Protein AF-A0A9E2MNI4-F1 (afdb_monomer)

Solvent-accessible surface area (backbone atoms only — not comparable to full-atom values): 6239 Å² total; per-residue (Å²): 131,81,69,44,78,50,76,49,75,49,72,82,50,100,44,32,35,35,43,38,38,37,34,35,44,93,92,39,50,78,42,45,37,41,34,37,32,39,49,56,96,93,38,77,39,70,42,39,37,35,37,32,95,78,86,49,44,30,37,37,40,42,44,90,89,70,52,70,56,76,43,82,50,93,56,98,44,54,57,60,43,47,53,51,51,54,49,48,50,72,75,39,46,67,58,54,48,53,51,51,53,54,51,42,59,60,58,76,73,109

Foldseek 3Di:
DPKDKDWDKADPDPFKIKIKIFIDDPNFTPWIKIWIWGADPNDTDTAWIWICVPVFIWIWGAAPVGDTDIGTDDDPGVVVVVVVVVVCCVVCVVVSVVVRVVRVVVVVVD

Secondary structure (DSSP, 8-state):
--EEEEEEEEEEETTEEEEEEEEEETTEEEEEEEEEEEEETTEEEEEEEEE-TTSS-EEEEEPTTS-EEEEE---SSHHHHHHHHHHHHHHHHHHHHHHHHHHHHHHHT-

Nearest PDB structures (foldseek):
  3blz-assembly1_D  TM=6.397E-01  e=2.027E+00  Shewanella baltica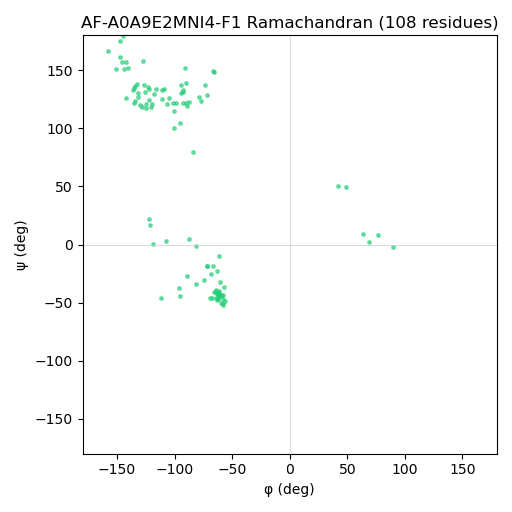 OS155
  8dte-assembly1_A  TM=5.500E-01  e=6.278E+00  Neisseria gonorrhoeae NCCP11945
  6obm-assembly1_B  TM=3.398E-01  e=1.183E+00  Vicugna pacos
  7tpr-assembly1_H  TM=2.341E-01  e=1.183E+00  Camelus dromedarius

Radius of gyration: 14.85 Å; Cα contacts (8 Å, |Δi|>4): 194; chains: 1; bounding box: 46×26×39 Å

Sequence (110 aa):
MDIKRKDFIRRYTDAARVRQSYLIYHRKVLEFVIQLEICINEKWFAVVRYDTAHGYAHRDYLHPDGRIDKTPIFYSNYNEALTFVEEDIKNNWQLYQEHFIKEVAQNDGR

pLDDT: mean 93.91, std 7.43, range [50.5, 98.69]

Mean predicted aligned error: 3.54 Å

Structure (mmCIF, N/CA/C/O backbone):
data_AF-A0A9E2MNI4-F1
#
_entry.id   AF-A0A9E2MNI4-F1
#
loop_
_atom_site.group_PDB
_atom_site.id
_atom_site.type_symbol
_atom_site.label_atom_id
_atom_site.label_alt_id
_atom_site.label_comp_id
_atom_site.label_asym_id
_atom_site.label_entity_id
_atom_site.label_seq_id
_atom_site.pdbx_PDB_ins_code
_atom_site.Cartn_x
_atom_site.Cartn_y
_atom_site.Cartn_z
_atom_site.occupancy
_atom_site.B_iso_or_equiv
_atom_site.auth_seq_id
_atom_site.auth_comp_id
_atom_site.auth_asym_id
_atom_site.auth_atom_id
_atom_site.pdbx_PDB_model_num
ATOM 1 N N . MET A 1 1 ? 22.071 -15.603 -11.420 1.00 65.31 1 MET A N 1
ATOM 2 C CA . MET A 1 1 ? 21.427 -14.291 -11.655 1.00 65.31 1 MET A CA 1
ATOM 3 C C . MET A 1 1 ? 21.461 -13.514 -10.345 1.00 65.31 1 MET A C 1
ATOM 5 O O . MET A 1 1 ? 21.089 -14.097 -9.337 1.00 65.31 1 MET A O 1
ATOM 9 N N . ASP A 1 2 ? 21.947 -12.268 -10.329 1.00 87.56 2 ASP A N 1
ATOM 10 C CA . ASP A 1 2 ? 22.019 -11.433 -9.110 1.00 87.56 2 ASP A CA 1
ATOM 11 C C . ASP A 1 2 ? 20.669 -10.734 -8.867 1.00 87.56 2 ASP A C 1
ATOM 13 O O . ASP A 1 2 ? 20.455 -9.588 -9.269 1.00 87.56 2 ASP A O 1
ATOM 17 N N . ILE A 1 3 ? 19.719 -11.479 -8.299 1.00 93.19 3 ILE A N 1
ATOM 18 C CA . ILE A 1 3 ? 18.410 -10.968 -7.880 1.00 93.19 3 ILE A CA 1
ATOM 19 C C . ILE A 1 3 ? 18.498 -10.598 -6.401 1.00 93.19 3 ILE A C 1
ATOM 21 O O . ILE A 1 3 ? 18.942 -11.400 -5.581 1.00 93.19 3 ILE A O 1
ATOM 25 N N . LYS A 1 4 ? 18.051 -9.390 -6.050 1.00 94.75 4 LYS A N 1
ATOM 26 C CA . LYS A 1 4 ? 18.102 -8.872 -4.678 1.00 94.75 4 LYS A CA 1
ATOM 27 C C . LYS A 1 4 ? 16.702 -8.609 -4.163 1.00 94.75 4 LYS A C 1
ATOM 29 O O . LYS A 1 4 ? 15.937 -7.896 -4.810 1.00 94.75 4 LYS A O 1
ATOM 34 N N . ARG A 1 5 ? 16.406 -9.131 -2.974 1.00 95.50 5 ARG A N 1
ATOM 35 C CA . ARG A 1 5 ? 15.250 -8.706 -2.185 1.00 95.50 5 ARG A CA 1
ATOM 36 C C . ARG A 1 5 ? 15.657 -7.552 -1.275 1.00 95.50 5 ARG A C 1
ATOM 38 O O . ARG A 1 5 ? 16.754 -7.567 -0.716 1.00 95.50 5 ARG A O 1
ATOM 45 N N . LYS A 1 6 ? 14.794 -6.548 -1.146 1.00 95.12 6 LYS A N 1
ATOM 46 C CA . LYS A 1 6 ? 14.954 -5.465 -0.175 1.00 95.12 6 LYS A CA 1
ATOM 47 C C . LYS A 1 6 ? 13.650 -5.248 0.572 1.00 95.12 6 LYS A C 1
ATOM 49 O O . LYS A 1 6 ? 12.623 -5.074 -0.073 1.00 95.12 6 LYS A O 1
ATOM 54 N N . ASP A 1 7 ? 13.729 -5.195 1.895 1.00 97.12 7 ASP A N 1
ATOM 55 C CA . ASP A 1 7 ? 12.583 -5.000 2.777 1.00 97.12 7 ASP A CA 1
ATOM 56 C C . ASP A 1 7 ? 12.798 -3.765 3.656 1.00 97.12 7 ASP A C 1
ATOM 58 O O . ASP A 1 7 ? 13.883 -3.560 4.204 1.00 97.12 7 ASP A O 1
ATOM 62 N N . PHE A 1 8 ? 11.765 -2.937 3.790 1.00 95.75 8 PHE A N 1
ATOM 63 C CA . PHE A 1 8 ? 11.811 -1.693 4.553 1.00 95.75 8 PHE A CA 1
ATOM 64 C C . PHE A 1 8 ? 10.517 -1.465 5.324 1.00 95.75 8 PHE A C 1
ATOM 66 O O . PHE A 1 8 ? 9.430 -1.871 4.908 1.00 95.75 8 PHE A O 1
ATOM 73 N N . ILE A 1 9 ? 10.635 -0.744 6.437 1.00 97.38 9 ILE A N 1
ATOM 74 C CA . ILE A 1 9 ? 9.495 -0.189 7.161 1.00 97.38 9 ILE A CA 1
ATOM 75 C C . ILE A 1 9 ? 9.725 1.309 7.302 1.00 97.38 9 ILE A C 1
ATOM 77 O O . ILE A 1 9 ? 10.675 1.738 7.956 1.00 97.38 9 ILE A O 1
ATOM 81 N N . ARG A 1 10 ? 8.837 2.105 6.709 1.00 96.88 10 ARG A N 1
ATOM 82 C CA . ARG A 1 10 ? 8.779 3.553 6.906 1.00 96.88 10 ARG A CA 1
ATOM 83 C C . ARG A 1 10 ? 7.688 3.856 7.923 1.00 96.88 10 ARG A C 1
ATOM 85 O O . ARG A 1 10 ? 6.537 3.497 7.707 1.00 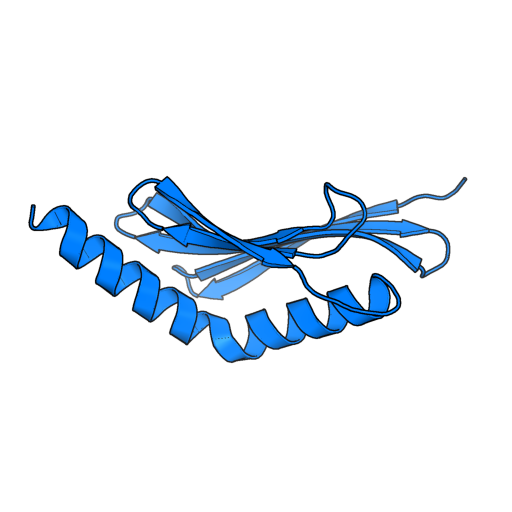96.88 10 ARG A O 1
ATOM 92 N N . ARG A 1 11 ? 8.028 4.513 9.028 1.00 96.81 11 ARG A N 1
ATOM 93 C CA . ARG A 1 11 ? 7.038 5.014 9.992 1.00 96.81 11 ARG A CA 1
ATOM 94 C C . ARG A 1 11 ? 6.693 6.459 9.641 1.00 96.81 11 ARG A C 1
ATOM 96 O O . ARG A 1 11 ? 7.606 7.245 9.411 1.00 96.81 11 ARG A O 1
ATOM 103 N N . TYR A 1 12 ? 5.402 6.771 9.570 1.00 95.38 12 TYR A N 1
ATOM 104 C CA . TYR A 1 12 ? 4.900 8.140 9.407 1.00 95.38 12 TYR A CA 1
ATOM 105 C C . TYR A 1 12 ? 4.558 8.743 10.768 1.00 95.38 12 TYR A C 1
ATOM 107 O O . TYR A 1 12 ? 4.945 9.869 11.060 1.00 95.38 12 TYR A O 1
ATOM 115 N N . THR A 1 13 ? 3.889 7.961 11.615 1.00 96.69 13 THR A N 1
ATOM 116 C CA . THR A 1 13 ? 3.571 8.285 13.011 1.00 96.69 13 THR A CA 1
ATOM 117 C C . THR A 1 13 ? 3.642 7.006 13.850 1.00 96.69 13 THR A C 1
ATOM 119 O O . THR A 1 13 ? 3.872 5.917 13.313 1.00 96.69 13 THR A O 1
ATOM 122 N N . ASP A 1 14 ? 3.389 7.100 15.155 1.00 96.06 14 ASP A N 1
ATOM 123 C CA . ASP A 1 14 ? 3.260 5.914 16.015 1.00 96.06 14 ASP A CA 1
ATOM 124 C C . ASP A 1 14 ? 2.071 5.021 15.620 1.00 96.06 14 ASP A C 1
ATOM 126 O O . ASP A 1 14 ? 2.086 3.817 15.873 1.00 96.06 14 ASP A O 1
ATOM 130 N N . ALA A 1 15 ? 1.074 5.595 14.939 1.00 96.88 15 ALA A N 1
ATOM 131 C CA . ALA A 1 15 ? -0.133 4.907 14.495 1.00 96.88 15 ALA A CA 1
ATOM 132 C C . ALA A 1 15 ? -0.192 4.654 12.978 1.00 96.88 15 ALA A C 1
ATOM 134 O O . ALA A 1 15 ? -1.189 4.126 12.497 1.00 96.88 15 ALA A O 1
ATOM 135 N N . ALA A 1 16 ? 0.842 5.009 12.210 1.00 98.19 16 ALA A N 1
ATOM 136 C CA . ALA A 1 16 ? 0.857 4.826 10.760 1.00 98.19 16 ALA A CA 1
ATOM 137 C C . ALA A 1 16 ? 2.241 4.409 10.259 1.00 98.19 16 ALA A C 1
ATOM 139 O O . ALA A 1 16 ? 3.249 5.090 10.483 1.00 98.19 16 ALA A O 1
ATOM 140 N N . ARG A 1 17 ? 2.297 3.295 9.527 1.00 98.19 17 ARG A N 1
ATOM 141 C CA . ARG A 1 17 ? 3.535 2.788 8.926 1.00 98.19 17 ARG A CA 1
ATOM 142 C C . ARG A 1 17 ? 3.286 2.191 7.554 1.00 98.19 17 ARG A C 1
ATOM 144 O O . ARG A 1 17 ? 2.196 1.731 7.251 1.00 98.19 17 ARG A O 1
ATOM 151 N N . VAL A 1 18 ? 4.332 2.146 6.747 1.00 98.44 18 VAL A N 1
ATOM 152 C CA . VAL A 1 18 ? 4.327 1.506 5.439 1.00 98.44 18 VAL A CA 1
ATOM 153 C C . VAL A 1 18 ? 5.404 0.441 5.407 1.00 98.44 18 VAL A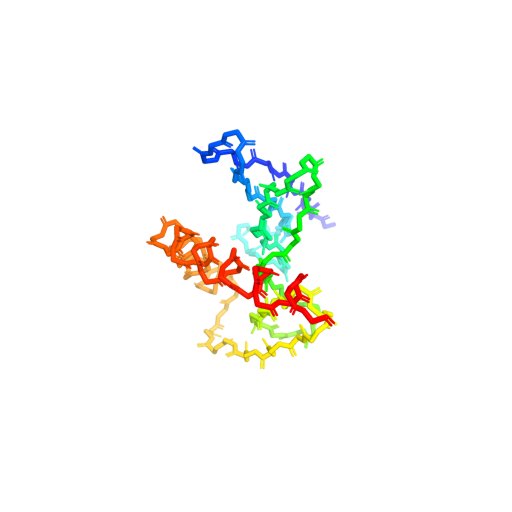 C 1
ATOM 155 O O . VAL A 1 18 ? 6.578 0.717 5.663 1.00 98.44 18 VAL A O 1
ATOM 158 N N . ARG A 1 19 ? 4.998 -0.784 5.090 1.00 98.12 19 ARG A N 1
ATOM 159 C CA . ARG A 1 19 ? 5.897 -1.904 4.822 1.00 98.12 19 ARG A CA 1
ATOM 160 C C . ARG A 1 19 ? 6.132 -2.009 3.330 1.00 98.12 19 ARG A C 1
ATOM 162 O O . ARG A 1 19 ? 5.194 -1.891 2.549 1.00 98.12 19 ARG A O 1
ATOM 169 N N . GLN A 1 20 ? 7.376 -2.240 2.947 1.00 97.38 20 GLN A N 1
ATOM 170 C CA . GLN A 1 20 ? 7.785 -2.273 1.553 1.00 97.38 20 GLN A CA 1
ATOM 171 C C . GLN A 1 20 ? 8.690 -3.476 1.320 1.00 97.38 20 GLN A C 1
ATOM 173 O O . GLN A 1 20 ? 9.602 -3.712 2.110 1.00 97.38 20 GLN A O 1
ATOM 178 N N . SER A 1 21 ? 8.447 -4.217 0.246 1.00 96.81 21 SER A N 1
ATOM 179 C CA . SER A 1 21 ? 9.305 -5.301 -0.228 1.00 96.81 21 SER A CA 1
ATOM 180 C C . SER A 1 21 ? 9.492 -5.167 -1.730 1.00 96.81 21 SER A C 1
ATOM 182 O O . SER A 1 21 ? 8.525 -4.924 -2.450 1.00 96.81 21 SER A O 1
ATOM 184 N N . TYR A 1 22 ? 10.722 -5.341 -2.200 1.00 94.81 22 TYR A N 1
ATOM 185 C CA . TYR A 1 22 ? 11.090 -5.221 -3.608 1.00 94.81 22 TYR A CA 1
ATOM 186 C C . TYR A 1 22 ? 11.948 -6.399 -4.037 1.00 94.81 22 TYR A C 1
ATOM 188 O O . TYR A 1 22 ? 12.892 -6.762 -3.331 1.00 94.81 22 TYR A O 1
ATOM 196 N N . LEU A 1 23 ? 11.687 -6.929 -5.228 1.00 95.38 23 LEU A N 1
ATOM 197 C CA . LEU A 1 23 ? 12.577 -7.842 -5.934 1.00 95.38 23 LEU A CA 1
ATOM 198 C C . LEU A 1 23 ? 13.219 -7.093 -7.104 1.00 95.38 23 LEU A C 1
ATOM 200 O O . LEU A 1 23 ? 12.519 -6.564 -7.964 1.00 95.38 23 LEU A O 1
ATOM 204 N N . ILE A 1 24 ? 14.550 -7.011 -7.130 1.00 94.38 24 ILE A N 1
ATOM 205 C CA . ILE A 1 24 ? 15.291 -6.162 -8.072 1.00 94.38 24 ILE A CA 1
ATOM 206 C C . ILE A 1 24 ? 16.345 -6.977 -8.822 1.00 94.38 24 ILE A C 1
ATOM 208 O O . ILE A 1 24 ? 17.105 -7.732 -8.215 1.00 94.38 24 ILE A O 1
ATOM 212 N N . TYR A 1 25 ? 16.452 -6.745 -10.131 1.00 94.50 25 TYR A N 1
ATOM 213 C CA . TYR A 1 25 ? 17.493 -7.294 -11.003 1.00 94.50 25 TYR A CA 1
ATOM 214 C C . TYR A 1 25 ? 18.047 -6.207 -11.933 1.00 94.50 25 TYR A C 1
ATOM 216 O O . TYR A 1 25 ? 17.291 -5.582 -12.668 1.00 94.50 25 TYR A O 1
ATOM 224 N N . HIS A 1 26 ? 19.361 -5.940 -11.897 1.00 91.75 26 HIS A N 1
ATOM 225 C CA . HIS A 1 26 ? 20.026 -4.894 -12.708 1.00 91.75 26 HIS A CA 1
ATOM 226 C C . HIS A 1 26 ? 19.242 -3.565 -12.793 1.00 91.75 26 HIS A C 1
ATOM 228 O O . HIS A 1 26 ? 19.026 -3.024 -13.874 1.00 91.75 26 HIS A O 1
ATOM 234 N N . ARG A 1 27 ? 18.818 -3.028 -11.636 1.00 89.06 27 ARG A N 1
ATOM 235 C CA . ARG A 1 27 ? 18.024 -1.781 -11.498 1.00 89.06 27 ARG A CA 1
ATOM 236 C C . ARG A 1 27 ? 16.576 -1.850 -12.013 1.00 89.06 27 ARG A C 1
ATOM 238 O O . ARG A 1 27 ? 15.865 -0.852 -11.931 1.00 89.06 27 ARG A O 1
ATOM 245 N N . LYS A 1 28 ? 16.118 -3.006 -12.489 1.00 93.56 28 LYS A N 1
ATOM 246 C CA . LYS A 1 28 ? 14.715 -3.256 -12.830 1.00 93.56 28 LYS A CA 1
ATOM 247 C C . LYS A 1 28 ? 13.986 -3.851 -11.636 1.00 93.56 28 LYS A C 1
ATOM 249 O O . LYS A 1 28 ? 14.492 -4.784 -11.009 1.00 93.56 28 LYS A O 1
ATOM 254 N N . VAL A 1 29 ? 12.813 -3.309 -11.337 1.00 94.81 29 VAL A N 1
ATOM 255 C CA . VAL A 1 29 ? 11.882 -3.892 -10.374 1.00 94.81 29 VAL A CA 1
ATOM 256 C C . VAL A 1 29 ? 11.196 -5.067 -11.061 1.00 94.81 29 VAL A C 1
ATOM 258 O O . VAL A 1 29 ? 10.632 -4.914 -12.141 1.00 94.81 29 VAL A O 1
ATOM 261 N N . LEU A 1 30 ? 11.304 -6.248 -10.462 1.00 94.25 30 LEU A N 1
ATOM 262 C CA . LEU A 1 30 ? 10.645 -7.468 -10.924 1.00 94.25 30 LEU A CA 1
ATOM 263 C C . LEU A 1 30 ? 9.330 -7.697 -10.187 1.00 94.25 30 LEU A C 1
ATOM 265 O O . LEU A 1 30 ? 8.374 -8.149 -10.795 1.00 94.25 30 LEU A O 1
ATOM 269 N N . GLU A 1 31 ? 9.292 -7.373 -8.897 1.00 95.31 31 GLU A N 1
ATOM 270 C CA . GLU A 1 31 ? 8.107 -7.474 -8.049 1.00 95.31 31 GLU A CA 1
ATOM 271 C C . GLU A 1 31 ? 8.201 -6.419 -6.949 1.00 95.31 31 GLU A C 1
ATOM 273 O O . GLU A 1 31 ? 9.299 -6.056 -6.506 1.00 95.31 31 GLU A O 1
ATOM 278 N N . PHE A 1 32 ? 7.053 -5.959 -6.471 1.00 96.56 32 PHE A N 1
ATOM 279 C CA . PHE A 1 32 ? 6.967 -5.171 -5.252 1.00 96.56 32 PHE A CA 1
ATOM 280 C C . PHE A 1 32 ? 5.688 -5.460 -4.470 1.00 96.56 32 PHE A C 1
ATOM 282 O O . PHE A 1 32 ? 4.683 -5.899 -5.034 1.00 96.56 32 PHE A O 1
ATOM 289 N N . VAL A 1 33 ? 5.756 -5.175 -3.170 1.00 97.25 33 VAL A N 1
ATOM 290 C CA . VAL A 1 33 ? 4.620 -5.075 -2.252 1.00 97.25 33 VAL A CA 1
ATOM 291 C C . VAL A 1 33 ? 4.814 -3.818 -1.409 1.00 97.25 33 VAL A C 1
ATOM 293 O O . VAL A 1 33 ? 5.839 -3.685 -0.741 1.00 97.25 33 VAL A O 1
ATOM 296 N N . ILE A 1 34 ? 3.842 -2.910 -1.414 1.00 97.88 34 ILE A N 1
ATOM 297 C CA . ILE A 1 34 ? 3.801 -1.722 -0.555 1.00 97.88 34 ILE A CA 1
ATOM 298 C C . ILE A 1 34 ? 2.482 -1.739 0.208 1.00 97.88 34 ILE A C 1
ATOM 300 O O . ILE A 1 34 ? 1.419 -1.739 -0.400 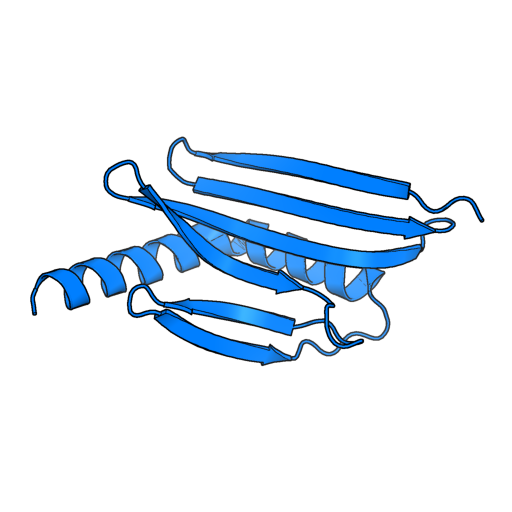1.00 97.88 34 ILE A O 1
ATOM 304 N N . GLN A 1 35 ? 2.541 -1.754 1.536 1.00 98.56 35 GLN A N 1
ATOM 305 C CA . GLN A 1 35 ? 1.365 -1.870 2.396 1.00 98.56 35 GLN A CA 1
ATOM 306 C C . GLN A 1 35 ? 1.349 -0.763 3.443 1.00 98.56 35 GLN A C 1
ATOM 308 O O . GLN A 1 35 ? 2.247 -0.707 4.285 1.00 98.56 35 GLN A O 1
ATOM 313 N N . LEU A 1 36 ? 0.321 0.085 3.406 1.00 98.69 36 LEU A N 1
ATOM 314 C CA . LEU A 1 36 ? -0.007 1.016 4.481 1.00 98.69 36 LEU A CA 1
ATOM 315 C C . LEU A 1 36 ? -0.740 0.265 5.589 1.00 98.69 36 LEU A C 1
ATOM 317 O O . LEU A 1 36 ? -1.747 -0.400 5.344 1.00 98.69 36 LEU A O 1
ATOM 321 N N . GLU A 1 37 ? -0.233 0.403 6.807 1.00 98.50 37 GLU A N 1
ATOM 322 C CA . GLU A 1 37 ? -0.824 -0.153 8.012 1.00 98.50 37 GLU A CA 1
ATOM 323 C C . GLU A 1 37 ? -1.114 0.962 9.017 1.00 98.50 37 GLU A C 1
ATOM 325 O O . GLU A 1 37 ? -0.251 1.806 9.287 1.00 98.50 37 GLU A O 1
ATOM 330 N N . ILE A 1 38 ? -2.315 0.934 9.589 1.00 98.25 38 ILE A N 1
ATOM 331 C CA . ILE A 1 38 ? -2.786 1.891 10.590 1.00 98.25 38 ILE A CA 1
ATOM 332 C C . ILE A 1 38 ? -3.040 1.156 11.903 1.00 98.25 38 ILE A C 1
ATOM 334 O O . ILE A 1 38 ? -3.638 0.081 11.917 1.00 98.25 38 ILE A O 1
ATOM 338 N N . CYS A 1 39 ? -2.562 1.724 13.007 1.00 97.50 39 CYS A N 1
ATOM 339 C CA . CYS A 1 39 ? -2.791 1.207 14.347 1.00 97.50 39 CYS A CA 1
ATOM 340 C C . CYS A 1 39 ? -4.068 1.817 14.931 1.00 97.50 39 CYS A C 1
ATOM 342 O O . CYS A 1 39 ? -4.166 3.038 15.058 1.00 97.50 39 CYS A O 1
ATOM 344 N N . ILE A 1 40 ? -5.028 0.974 15.306 1.00 94.88 40 ILE A N 1
ATOM 345 C CA . ILE A 1 40 ? -6.266 1.362 15.989 1.00 94.88 40 ILE A CA 1
ATOM 346 C C . ILE A 1 40 ? -6.433 0.415 17.174 1.00 94.88 40 ILE A C 1
ATOM 348 O O . ILE A 1 40 ? -6.376 -0.801 16.996 1.00 94.88 40 ILE A O 1
ATOM 352 N N . ASN A 1 41 ? -6.611 0.954 18.384 1.00 93.12 41 ASN A N 1
ATOM 353 C CA . ASN A 1 41 ? -6.751 0.164 19.617 1.00 93.12 41 ASN A CA 1
ATOM 354 C C . ASN A 1 41 ? -5.653 -0.914 19.756 1.00 93.12 41 ASN A C 1
ATOM 356 O O . ASN A 1 41 ? -5.944 -2.093 19.953 1.00 93.12 41 ASN A O 1
ATOM 360 N N . GLU A 1 42 ? -4.392 -0.502 19.571 1.00 94.25 42 GLU A N 1
ATOM 361 C CA . GLU A 1 42 ? -3.183 -1.346 19.657 1.00 94.25 42 GLU A CA 1
ATOM 362 C C . GLU A 1 42 ? -3.082 -2.478 18.614 1.00 94.25 42 GLU A C 1
ATOM 364 O O . GLU A 1 42 ? -2.173 -3.310 18.669 1.00 94.25 42 GLU A O 1
ATOM 369 N N . LYS A 1 43 ? -3.971 -2.497 17.615 1.00 95.00 43 LYS A N 1
ATOM 370 C CA . LYS A 1 43 ? -3.963 -3.467 16.516 1.00 95.00 43 LYS A CA 1
ATOM 371 C C . LYS A 1 43 ? -3.598 -2.785 15.204 1.00 95.00 43 LYS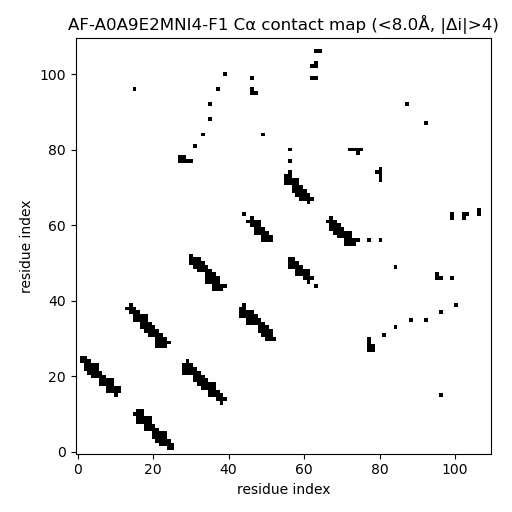 A C 1
ATOM 373 O O . LYS A 1 43 ? -4.149 -1.746 14.860 1.00 95.00 43 LYS A O 1
ATOM 378 N N . TRP A 1 44 ? -2.677 -3.393 14.458 1.00 97.06 44 TRP A N 1
ATOM 379 C CA . TRP A 1 44 ? -2.289 -2.931 13.125 1.00 97.06 44 TRP A CA 1
ATOM 380 C C . TRP A 1 44 ? -3.202 -3.540 12.065 1.00 97.06 44 TRP A C 1
ATOM 382 O O . TRP A 1 44 ? -3.257 -4.761 11.921 1.00 97.06 44 TRP A O 1
ATOM 392 N N . PHE A 1 45 ? -3.857 -2.683 11.294 1.00 97.50 45 PHE A N 1
ATOM 393 C CA . PHE A 1 45 ? -4.708 -3.055 10.172 1.00 97.50 45 PHE A CA 1
ATOM 394 C C . PHE A 1 45 ? -4.030 -2.664 8.868 1.00 97.50 45 PHE A C 1
ATOM 396 O O . PHE A 1 45 ? -3.536 -1.544 8.749 1.00 97.50 45 PHE A O 1
ATOM 403 N N . ALA A 1 46 ? -4.009 -3.565 7.889 1.00 97.81 46 ALA A N 1
ATOM 404 C CA . ALA A 1 46 ? -3.669 -3.195 6.521 1.00 97.81 46 ALA A CA 1
ATOM 405 C C . ALA A 1 46 ? -4.836 -2.396 5.929 1.00 97.81 46 ALA A C 1
ATOM 407 O O . ALA A 1 46 ? -5.973 -2.845 6.014 1.00 97.81 46 ALA A O 1
ATOM 408 N N . VAL A 1 47 ? -4.544 -1.228 5.357 1.00 98.00 47 VAL A N 1
ATOM 409 C CA . VAL A 1 47 ? -5.565 -0.298 4.839 1.00 98.00 47 VAL A CA 1
ATOM 410 C C . VAL A 1 47 ? -5.512 -0.216 3.320 1.00 98.00 47 VAL A C 1
ATOM 412 O O . VAL A 1 47 ? -6.525 -0.329 2.641 1.00 98.00 47 VAL A O 1
ATOM 415 N N . VAL A 1 48 ? -4.308 -0.076 2.768 1.00 98.12 48 VAL A N 1
ATOM 416 C CA . VAL A 1 48 ? -4.071 -0.115 1.324 1.00 98.12 48 VAL A CA 1
ATOM 417 C C . VAL A 1 48 ? -2.840 -0.962 1.060 1.00 98.12 48 VAL A C 1
ATOM 419 O O . VAL A 1 48 ? -1.804 -0.782 1.707 1.00 98.12 48 VAL A O 1
ATOM 422 N N . ARG A 1 49 ? -2.943 -1.869 0.091 1.00 98.19 49 ARG A N 1
ATOM 423 C CA . ARG A 1 49 ? -1.830 -2.677 -0.395 1.00 98.19 49 ARG A CA 1
ATOM 424 C C . ARG A 1 49 ? -1.697 -2.526 -1.899 1.00 98.19 49 ARG A C 1
ATOM 426 O O . ARG A 1 49 ? -2.656 -2.682 -2.638 1.00 98.19 49 ARG A O 1
ATOM 433 N N . TYR A 1 50 ? -0.484 -2.271 -2.346 1.00 97.62 50 TYR A N 1
ATOM 434 C CA . TYR A 1 50 ? -0.101 -2.308 -3.741 1.00 97.62 50 TYR A CA 1
ATOM 435 C C . TYR A 1 50 ? 0.822 -3.492 -3.963 1.00 97.62 50 TYR A C 1
ATOM 437 O O . TYR A 1 50 ? 1.833 -3.605 -3.267 1.00 97.62 50 TYR A O 1
ATOM 445 N N . ASP A 1 51 ? 0.502 -4.371 -4.906 1.00 95.38 51 ASP A N 1
ATOM 446 C CA . ASP A 1 51 ? 1.373 -5.494 -5.238 1.00 95.38 51 ASP A CA 1
ATOM 447 C C . ASP A 1 51 ? 1.315 -5.893 -6.720 1.00 95.38 51 ASP A C 1
ATOM 449 O O . ASP A 1 51 ? 0.580 -5.316 -7.524 1.00 95.38 51 ASP A O 1
ATOM 453 N N . THR A 1 52 ? 2.175 -6.845 -7.079 1.00 93.00 52 THR A N 1
ATOM 454 C CA . THR A 1 52 ? 2.413 -7.319 -8.454 1.00 93.00 52 THR A CA 1
AT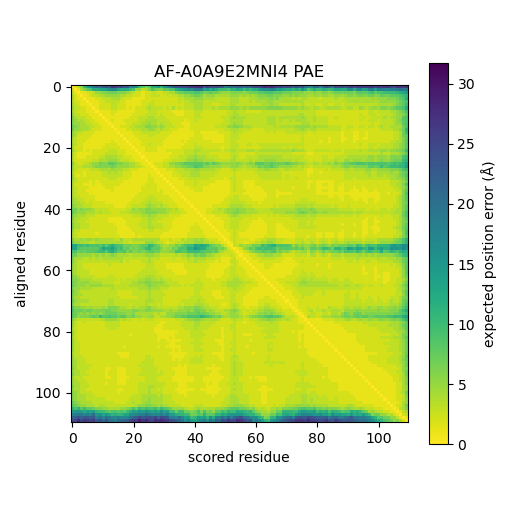OM 455 C C . THR A 1 52 ? 2.144 -8.820 -8.617 1.00 93.00 52 THR A C 1
ATOM 457 O O . THR A 1 52 ? 2.565 -9.416 -9.609 1.00 93.00 52 THR A O 1
ATOM 460 N N . ALA A 1 53 ? 1.421 -9.448 -7.676 1.00 77.69 53 ALA A N 1
ATOM 461 C CA . ALA A 1 53 ? 1.300 -10.908 -7.549 1.00 77.69 53 ALA A CA 1
ATOM 462 C C . ALA A 1 53 ? 0.669 -11.632 -8.762 1.00 77.69 53 ALA A C 1
ATOM 464 O O . ALA A 1 53 ? 0.711 -12.860 -8.840 1.00 77.69 53 ALA A O 1
ATOM 465 N N . HIS A 1 54 ? 0.105 -10.896 -9.726 1.00 74.19 54 HIS A N 1
ATOM 466 C CA . HIS A 1 54 ? -0.577 -11.443 -10.905 1.00 74.19 54 HIS A CA 1
ATOM 467 C C . HIS A 1 54 ? 0.007 -10.977 -12.246 1.00 74.19 54 HIS A C 1
ATOM 469 O O . HIS A 1 54 ? -0.680 -11.010 -13.264 1.00 74.19 54 HIS A O 1
ATOM 475 N N . GLY A 1 55 ? 1.266 -10.529 -12.270 1.00 83.44 55 GLY A N 1
ATOM 476 C CA . GLY A 1 55 ? 1.901 -10.064 -13.511 1.00 83.44 55 GLY A CA 1
ATOM 477 C C . GLY A 1 55 ? 1.448 -8.668 -13.959 1.00 83.44 55 GLY A C 1
ATOM 478 O O . GLY A 1 55 ? 1.814 -8.222 -15.043 1.00 83.44 55 GLY A O 1
ATOM 479 N N . TYR A 1 56 ? 0.676 -7.974 -13.120 1.00 87.69 56 TYR A N 1
ATOM 480 C CA . TYR A 1 56 ? 0.361 -6.556 -13.244 1.00 87.69 56 TYR A CA 1
ATOM 481 C C . TYR A 1 56 ? 0.278 -5.916 -11.855 1.00 87.69 56 TYR A C 1
ATOM 483 O O . TYR A 1 56 ? -0.058 -6.576 -10.866 1.00 87.69 56 TYR A O 1
ATOM 491 N N . ALA A 1 57 ? 0.588 -4.622 -11.789 1.00 93.81 57 ALA A N 1
ATOM 492 C CA . ALA A 1 57 ? 0.454 -3.843 -10.568 1.00 93.81 57 ALA A CA 1
ATOM 493 C C . ALA A 1 57 ? -1.025 -3.560 -10.283 1.00 93.81 57 ALA A C 1
ATOM 495 O O . ALA A 1 57 ? -1.788 -3.216 -11.186 1.00 93.81 57 ALA A O 1
ATOM 496 N N . HIS A 1 58 ? -1.441 -3.679 -9.029 1.00 96.00 58 HIS A N 1
ATOM 497 C CA . HIS A 1 58 ? -2.795 -3.332 -8.611 1.00 96.00 58 HIS A CA 1
ATOM 498 C C . HIS A 1 58 ? -2.815 -2.787 -7.189 1.00 96.00 58 HIS A C 1
ATOM 500 O O . HIS A 1 58 ? -1.877 -2.986 -6.419 1.00 96.00 58 HIS A O 1
ATOM 506 N N . ARG A 1 59 ? -3.902 -2.091 -6.863 1.00 97.12 59 ARG A N 1
ATOM 507 C CA . ARG A 1 59 ? -4.240 -1.602 -5.533 1.00 97.12 59 ARG A CA 1
ATOM 508 C C . ARG A 1 59 ? -5.350 -2.457 -4.949 1.00 97.12 59 ARG A C 1
ATOM 510 O O . ARG A 1 59 ? -6.415 -2.546 -5.547 1.00 97.12 59 ARG A O 1
ATOM 517 N N . ASP A 1 60 ? -5.126 -2.991 -3.768 1.00 97.50 60 ASP A N 1
ATOM 518 C CA . ASP A 1 60 ? -6.144 -3.532 -2.883 1.00 97.50 60 ASP A CA 1
ATOM 519 C C . ASP A 1 60 ? -6.433 -2.488 -1.802 1.00 97.50 60 ASP A C 1
ATOM 521 O O . ASP A 1 60 ? -5.559 -2.161 -0.996 1.00 97.50 60 ASP A O 1
ATOM 525 N N . TYR A 1 61 ? -7.648 -1.949 -1.789 1.00 97.81 61 TYR A N 1
ATOM 526 C CA . TYR A 1 61 ? -8.157 -1.190 -0.651 1.00 97.81 61 TYR A CA 1
ATOM 527 C C . TYR A 1 61 ? -8.846 -2.175 0.295 1.00 97.81 61 TYR A C 1
ATOM 529 O O . TYR A 1 61 ? -9.764 -2.884 -0.117 1.00 97.81 61 TYR A O 1
ATOM 537 N N . LEU A 1 62 ? -8.356 -2.280 1.530 1.00 97.88 62 LEU A N 1
ATOM 538 C CA . LEU A 1 62 ? -8.819 -3.258 2.509 1.00 97.88 62 LEU A CA 1
ATOM 539 C C . LEU A 1 62 ? -9.760 -2.573 3.493 1.00 97.88 62 LEU A C 1
ATOM 541 O O . LEU A 1 62 ? -9.375 -1.618 4.164 1.00 97.88 62 LEU A O 1
ATOM 545 N N . HIS A 1 63 ? -10.982 -3.080 3.583 1.00 96.62 63 HIS A N 1
ATOM 546 C CA . HIS A 1 63 ? -11.999 -2.577 4.493 1.00 96.62 63 HIS A CA 1
ATOM 547 C C . HIS A 1 63 ? -11.948 -3.327 5.834 1.00 96.62 63 HIS A C 1
ATOM 549 O O . HIS A 1 63 ? -11.564 -4.502 5.877 1.00 96.62 63 HIS A O 1
ATOM 555 N N . PRO A 1 64 ? -12.356 -2.693 6.948 1.00 94.38 64 PRO A N 1
AT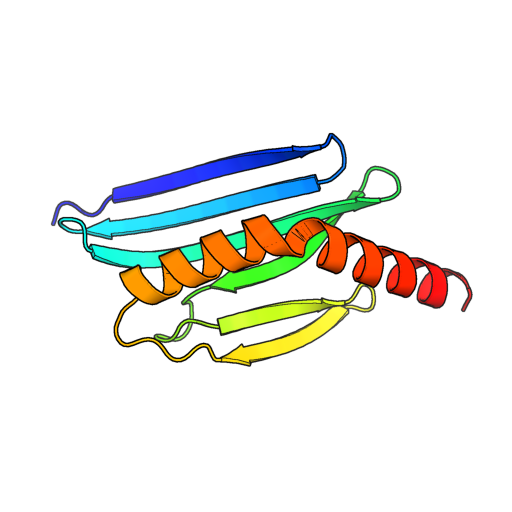OM 556 C CA . PRO A 1 64 ? -12.333 -3.324 8.267 1.00 94.38 64 PRO A CA 1
ATOM 557 C C . PRO A 1 64 ? -13.315 -4.500 8.409 1.00 94.38 64 PRO A C 1
ATOM 559 O O . PRO A 1 64 ? -13.129 -5.337 9.286 1.00 94.38 64 PRO A O 1
ATOM 562 N N . ASP A 1 65 ? -14.321 -4.599 7.535 1.00 93.75 65 ASP A N 1
ATOM 563 C CA . ASP A 1 65 ? -15.251 -5.737 7.443 1.00 93.75 65 ASP A CA 1
ATOM 564 C C . ASP A 1 65 ? -14.682 -6.939 6.654 1.00 93.75 65 ASP A C 1
ATOM 566 O O . ASP A 1 65 ? -15.342 -7.969 6.522 1.00 93.75 65 ASP A O 1
ATOM 570 N N . GLY A 1 66 ? -13.457 -6.822 6.128 1.00 93.88 66 GLY A N 1
ATOM 571 C CA . GLY A 1 66 ? -12.789 -7.849 5.330 1.00 93.88 66 GLY A CA 1
ATOM 572 C C . GLY A 1 66 ? -13.053 -7.766 3.825 1.00 93.88 66 GLY A C 1
ATOM 573 O O . GLY A 1 66 ? -12.470 -8.552 3.073 1.00 93.88 66 GLY A O 1
ATOM 574 N N . ARG A 1 67 ? -13.881 -6.826 3.350 1.00 96.56 67 ARG A N 1
ATOM 575 C CA . ARG A 1 67 ? -14.036 -6.562 1.914 1.00 96.56 67 ARG A CA 1
ATOM 576 C C . ARG A 1 67 ? -12.738 -5.999 1.330 1.00 96.56 67 ARG A C 1
ATOM 578 O O . ARG A 1 67 ? -11.988 -5.290 1.999 1.00 96.56 67 ARG A O 1
ATOM 585 N N . ILE A 1 68 ? -12.483 -6.306 0.059 1.00 97.25 68 ILE A N 1
ATOM 586 C CA . ILE A 1 68 ? -11.315 -5.815 -0.677 1.00 97.25 68 ILE A CA 1
ATOM 587 C C . ILE A 1 68 ? -11.771 -5.226 -2.009 1.00 97.25 68 ILE A C 1
ATOM 589 O O . ILE A 1 68 ? -12.305 -5.950 -2.852 1.00 97.25 68 ILE A O 1
ATOM 593 N N . ASP A 1 69 ? -11.492 -3.942 -2.220 1.00 96.94 69 ASP A N 1
ATOM 594 C CA . ASP A 1 69 ? -11.715 -3.275 -3.501 1.00 96.94 69 ASP A CA 1
ATOM 595 C C . ASP A 1 69 ? -10.407 -3.280 -4.308 1.00 96.94 69 ASP A C 1
ATOM 597 O O . ASP A 1 69 ? -9.461 -2.540 -4.018 1.00 96.94 69 ASP A O 1
ATOM 601 N N . LYS A 1 70 ? -10.342 -4.147 -5.327 1.00 96.25 70 LYS A N 1
ATOM 602 C CA . LYS A 1 70 ? -9.161 -4.339 -6.183 1.00 96.25 70 LYS A CA 1
ATOM 603 C C . LYS A 1 70 ? -9.237 -3.456 -7.430 1.00 96.25 70 LYS A C 1
ATOM 605 O O . LYS A 1 70 ? -10.158 -3.579 -8.232 1.00 96.25 70 LYS A O 1
ATOM 610 N N . THR A 1 71 ? -8.246 -2.588 -7.622 1.00 95.62 71 THR A N 1
ATOM 611 C CA . THR A 1 71 ? -8.121 -1.683 -8.775 1.00 95.62 71 THR A CA 1
ATOM 612 C C . THR A 1 71 ? -6.815 -1.964 -9.529 1.00 95.62 71 THR A C 1
ATOM 614 O O . THR A 1 71 ? -5.745 -1.795 -8.941 1.00 95.62 71 THR A O 1
ATOM 617 N N . PRO A 1 72 ? -6.839 -2.378 -10.809 1.00 94.50 72 PRO A N 1
ATOM 618 C CA . PRO A 1 72 ? -5.618 -2.532 -11.597 1.00 94.50 72 PRO A CA 1
ATOM 619 C C . PRO A 1 72 ? -4.944 -1.178 -11.849 1.00 94.50 72 PRO A C 1
ATOM 621 O O . PRO A 1 72 ? -5.612 -0.151 -11.966 1.00 94.50 72 PRO A O 1
ATOM 624 N N . ILE A 1 73 ? -3.617 -1.184 -11.959 1.00 93.50 73 ILE A N 1
ATOM 625 C CA . ILE A 1 73 ? -2.810 0.001 -12.245 1.00 93.50 73 ILE A CA 1
ATOM 626 C C . ILE A 1 73 ? -2.048 -0.245 -13.543 1.00 93.50 73 ILE A C 1
ATOM 628 O O . ILE A 1 73 ? -1.255 -1.182 -13.656 1.00 93.50 73 ILE A O 1
ATOM 632 N N . PHE A 1 74 ? -2.286 0.617 -14.526 1.00 89.31 74 PHE A N 1
ATOM 633 C CA . PHE A 1 74 ? -1.739 0.467 -15.868 1.00 89.31 74 PHE A CA 1
ATOM 634 C C . PHE A 1 74 ? -0.519 1.370 -16.054 1.00 89.31 74 PHE A C 1
ATOM 636 O O . PHE A 1 74 ? -0.653 2.563 -16.311 1.00 89.31 74 PHE A O 1
ATOM 643 N N . TYR A 1 75 ? 0.668 0.776 -15.944 1.00 91.12 75 TYR A N 1
ATOM 644 C CA . TYR A 1 75 ? 1.946 1.403 -16.284 1.00 91.12 75 TYR A CA 1
ATOM 645 C C . TYR A 1 75 ? 2.734 0.529 -17.250 1.00 91.12 75 TYR A C 1
ATOM 647 O O . TYR A 1 75 ? 2.545 -0.687 -17.304 1.00 91.12 75 TYR A O 1
ATOM 655 N N . SER A 1 76 ? 3.657 1.150 -17.983 1.00 85.75 76 SER A N 1
ATOM 656 C CA . SER A 1 76 ? 4.465 0.470 -19.001 1.00 85.75 76 SER A CA 1
ATOM 657 C C . SER A 1 76 ? 5.459 -0.525 -18.394 1.00 85.75 76 SER A C 1
ATOM 659 O O . SER A 1 76 ? 5.894 -1.460 -19.063 1.00 85.75 76 SER A O 1
ATOM 661 N N . ASN A 1 77 ? 5.864 -0.315 -17.137 1.00 92.38 77 ASN A N 1
ATOM 662 C CA . ASN A 1 77 ? 6.770 -1.190 -16.395 1.00 92.38 77 ASN A CA 1
ATOM 663 C C . ASN A 1 77 ? 6.621 -1.004 -14.872 1.00 92.38 77 ASN A C 1
ATOM 665 O O . ASN A 1 77 ? 6.038 -0.031 -14.395 1.00 92.38 77 ASN A O 1
ATOM 669 N N . TYR A 1 78 ? 7.189 -1.929 -14.093 1.00 95.31 78 TYR A N 1
ATOM 670 C CA . TYR A 1 78 ? 7.110 -1.885 -12.630 1.00 95.31 78 TYR A CA 1
ATOM 671 C C . TYR A 1 78 ? 7.950 -0.797 -11.971 1.00 95.31 78 TYR A C 1
ATOM 673 O O . TYR A 1 78 ? 7.668 -0.455 -10.830 1.00 95.31 78 TYR A O 1
ATOM 681 N N . ASN A 1 79 ? 8.948 -0.228 -12.652 1.00 95.25 79 ASN A N 1
ATOM 682 C CA . ASN A 1 79 ? 9.657 0.930 -12.113 1.00 95.25 79 ASN A CA 1
ATOM 683 C C . ASN A 1 79 ? 8.732 2.159 -12.098 1.00 95.25 79 ASN A C 1
ATOM 685 O O . ASN A 1 79 ? 8.647 2.830 -11.077 1.00 95.25 79 ASN A O 1
ATOM 689 N N . GLU A 1 80 ? 8.005 2.418 -13.188 1.00 95.81 80 GLU A N 1
ATOM 690 C CA . GLU A 1 80 ? 6.987 3.478 -13.256 1.00 95.81 80 GLU A CA 1
ATOM 691 C C . GLU A 1 80 ? 5.847 3.230 -12.266 1.00 95.81 80 GLU A C 1
ATOM 693 O O . GLU A 1 80 ? 5.480 4.135 -11.517 1.00 95.81 80 GLU A O 1
ATOM 698 N N . ALA A 1 81 ? 5.33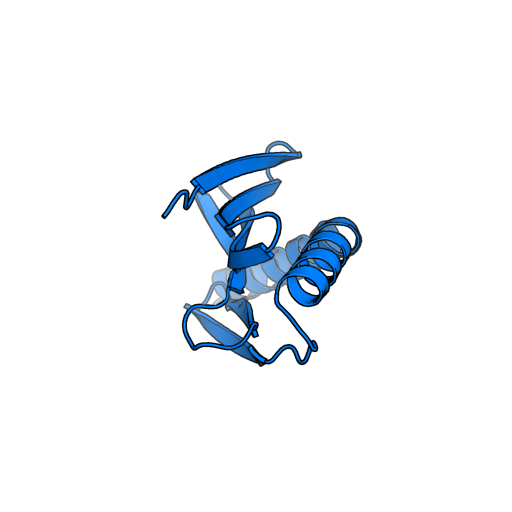7 1.993 -12.212 1.00 96.12 81 ALA A N 1
ATOM 699 C CA . ALA A 1 81 ? 4.293 1.628 -11.258 1.00 96.12 81 ALA A CA 1
ATOM 700 C C . ALA A 1 81 ? 4.749 1.846 -9.812 1.00 96.12 81 ALA A C 1
ATOM 702 O O . ALA A 1 81 ? 3.996 2.388 -9.009 1.00 96.12 81 ALA A O 1
ATOM 703 N N . LEU A 1 82 ? 5.984 1.461 -9.483 1.00 95.50 82 LEU A N 1
ATOM 704 C CA . LEU A 1 82 ? 6.540 1.658 -8.152 1.00 95.50 82 LEU A CA 1
ATOM 705 C C . LEU A 1 82 ? 6.629 3.147 -7.794 1.00 95.50 82 LEU A C 1
ATOM 707 O O . LEU A 1 82 ? 6.183 3.523 -6.715 1.00 95.50 82 LEU A O 1
ATOM 711 N N . THR A 1 83 ? 7.144 3.990 -8.695 1.00 95.88 83 THR A N 1
ATOM 712 C CA . THR A 1 83 ? 7.209 5.444 -8.474 1.00 95.88 83 THR A CA 1
ATOM 713 C C . THR A 1 83 ? 5.826 6.020 -8.177 1.00 95.88 83 THR A C 1
ATOM 715 O O . THR A 1 83 ? 5.658 6.719 -7.180 1.00 95.88 83 THR A O 1
ATOM 718 N N . PHE A 1 84 ? 4.820 5.672 -8.985 1.00 96.38 84 PHE A N 1
ATOM 719 C CA . PHE A 1 84 ? 3.441 6.103 -8.750 1.00 96.38 84 PHE A CA 1
ATOM 720 C C . PHE A 1 84 ? 2.923 5.663 -7.377 1.00 96.38 84 PHE A C 1
ATOM 722 O O . PHE A 1 84 ? 2.345 6.462 -6.645 1.00 96.38 84 PHE A O 1
ATOM 729 N N . VAL A 1 85 ? 3.142 4.399 -7.011 1.00 96.31 85 VAL A N 1
ATOM 730 C CA . VAL A 1 85 ? 2.683 3.853 -5.729 1.00 96.31 85 VAL A CA 1
ATOM 731 C C . VAL A 1 85 ? 3.354 4.558 -4.547 1.00 96.31 85 VAL A C 1
ATOM 733 O O . VAL A 1 85 ? 2.692 4.870 -3.556 1.00 96.31 85 VAL A O 1
ATOM 736 N N . GLU A 1 86 ? 4.659 4.821 -4.629 1.00 95.75 86 GLU A N 1
ATOM 737 C CA . GLU A 1 86 ? 5.378 5.555 -3.586 1.00 95.75 86 GLU A CA 1
ATOM 738 C C . GLU A 1 86 ? 4.866 6.995 -3.441 1.00 95.75 86 GLU A C 1
ATOM 740 O O . GLU A 1 86 ? 4.739 7.482 -2.314 1.00 95.75 86 GLU A O 1
ATOM 745 N N . GLU A 1 87 ? 4.551 7.663 -4.553 1.00 97.19 87 GLU A N 1
ATOM 746 C CA . GLU A 1 87 ? 3.964 9.005 -4.564 1.00 97.19 87 GLU A CA 1
ATOM 747 C C . GLU A 1 87 ? 2.544 9.021 -3.993 1.00 97.19 87 GLU A C 1
ATOM 749 O O . GLU A 1 87 ? 2.253 9.856 -3.135 1.00 97.19 87 GLU A O 1
ATOM 754 N N . ASP A 1 88 ? 1.681 8.085 -4.397 1.00 97.62 88 ASP A N 1
ATOM 755 C CA . ASP A 1 88 ? 0.318 7.968 -3.874 1.00 97.62 88 ASP A CA 1
ATOM 756 C C . ASP A 1 88 ? 0.326 7.779 -2.355 1.00 97.62 88 ASP A C 1
ATOM 758 O O . ASP A 1 88 ? -0.281 8.562 -1.627 1.00 97.62 88 ASP A O 1
ATOM 762 N N . ILE A 1 89 ? 1.083 6.802 -1.852 1.00 97.25 89 ILE A N 1
ATOM 763 C CA . ILE A 1 89 ? 1.175 6.556 -0.411 1.00 97.25 89 ILE A CA 1
ATOM 764 C C . ILE A 1 89 ? 1.744 7.775 0.317 1.00 97.25 89 ILE A C 1
ATOM 766 O O . ILE A 1 89 ? 1.235 8.166 1.366 1.00 97.25 89 ILE A O 1
ATOM 770 N N . LYS A 1 90 ? 2.787 8.414 -0.224 1.00 96.31 90 LYS A N 1
ATOM 771 C CA . LYS A 1 90 ? 3.381 9.604 0.394 1.00 96.31 90 LYS A CA 1
ATOM 772 C C . LYS A 1 90 ? 2.387 10.761 0.497 1.00 96.31 90 LYS A C 1
ATOM 774 O O . LYS A 1 90 ? 2.402 11.447 1.517 1.00 96.31 90 LYS A O 1
ATOM 779 N N . ASN A 1 91 ? 1.564 10.971 -0.525 1.00 97.69 91 ASN A N 1
ATOM 780 C CA . ASN A 1 91 ? 0.675 12.127 -0.612 1.00 97.69 91 ASN A CA 1
ATOM 781 C C . ASN A 1 91 ? -0.701 11.876 0.028 1.00 97.69 91 ASN A C 1
ATOM 783 O O . ASN A 1 91 ? -1.320 12.826 0.497 1.00 97.69 91 ASN A O 1
ATOM 787 N N . ASN A 1 92 ? -1.162 10.620 0.079 1.00 97.81 92 ASN A N 1
ATOM 788 C CA . ASN A 1 92 ? -2.550 10.276 0.409 1.00 97.81 92 ASN A CA 1
ATOM 789 C C . ASN A 1 92 ? -2.716 9.416 1.678 1.00 97.81 92 ASN A C 1
ATOM 791 O O . ASN A 1 92 ? -3.847 9.090 2.037 1.00 97.81 92 ASN A O 1
ATOM 795 N N . TRP A 1 93 ? -1.646 9.045 2.399 1.00 97.88 93 TRP A N 1
ATOM 796 C CA . TRP A 1 93 ? -1.764 8.152 3.569 1.00 97.88 93 TRP A CA 1
ATOM 797 C C . TRP A 1 93 ? -2.706 8.668 4.667 1.00 97.88 93 TRP A C 1
ATOM 799 O O . TRP A 1 93 ? -3.420 7.860 5.260 1.00 97.88 93 TRP A O 1
ATOM 809 N N . GLN A 1 94 ? -2.746 9.982 4.930 1.00 98.12 94 GLN A N 1
ATOM 810 C CA . GLN A 1 94 ? -3.679 10.555 5.912 1.00 98.12 94 GLN A CA 1
ATOM 811 C C . GLN A 1 94 ? -5.130 10.362 5.484 1.00 98.12 94 GLN A C 1
ATOM 813 O O . GLN A 1 94 ? -5.970 10.005 6.302 1.00 98.12 94 GLN A O 1
ATOM 818 N N . LEU A 1 95 ? -5.415 10.542 4.194 1.00 97.94 95 LEU A N 1
ATOM 819 C CA . LEU A 1 95 ? -6.753 10.355 3.651 1.00 97.94 95 LEU A CA 1
ATOM 820 C C . LEU A 1 95 ? -7.189 8.891 3.793 1.00 97.94 95 LEU A C 1
ATOM 822 O O . LEU A 1 95 ? -8.280 8.617 4.288 1.00 97.94 95 LEU A O 1
ATOM 826 N N . TYR A 1 96 ? -6.312 7.945 3.440 1.00 97.75 96 TYR A N 1
ATOM 827 C CA . TYR A 1 96 ? -6.567 6.517 3.648 1.00 97.75 96 TYR A CA 1
ATOM 828 C C . TYR A 1 96 ? -6.816 6.182 5.123 1.00 97.75 96 TYR A C 1
ATOM 830 O O . TYR A 1 96 ? -7.755 5.453 5.438 1.00 97.75 96 TYR A O 1
ATOM 838 N N . GLN A 1 97 ? -6.019 6.747 6.034 1.00 97.38 97 GLN A N 1
ATOM 839 C CA . GLN A 1 97 ? -6.217 6.588 7.472 1.00 97.38 97 GLN A CA 1
ATOM 840 C C . GLN A 1 97 ? -7.584 7.118 7.920 1.00 97.38 97 GLN A C 1
ATOM 842 O O . GLN A 1 97 ? -8.314 6.412 8.613 1.00 97.38 97 GLN A O 1
ATOM 847 N N . GLU A 1 98 ? -7.940 8.343 7.536 1.00 97.31 98 GLU A N 1
ATOM 848 C CA . GLU A 1 98 ? -9.212 8.961 7.910 1.00 97.31 98 GLU A CA 1
ATOM 849 C C . GLU A 1 98 ? -10.415 8.155 7.418 1.00 97.31 98 GLU A C 1
ATOM 851 O O . GLU A 1 98 ? -11.370 7.962 8.173 1.00 97.31 98 G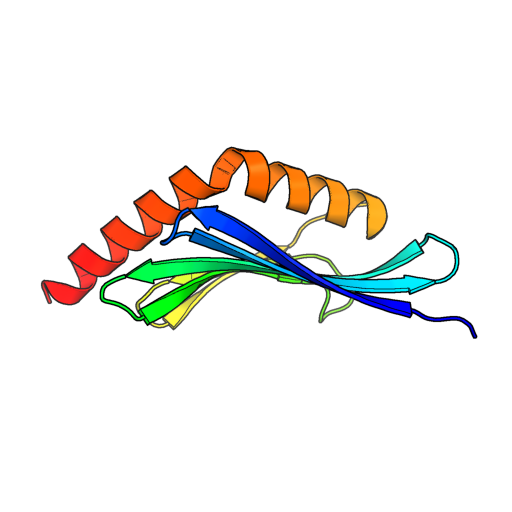LU A O 1
ATOM 856 N N . HIS A 1 99 ? -10.386 7.677 6.171 1.00 96.81 99 HIS A N 1
ATOM 857 C CA . HIS A 1 99 ? -11.458 6.840 5.634 1.00 96.81 99 HIS A CA 1
ATOM 858 C C . HIS A 1 99 ? -11.578 5.521 6.392 1.00 96.81 99 HIS A C 1
ATOM 860 O O . HIS A 1 99 ? -12.672 5.178 6.835 1.00 96.81 99 HIS A O 1
ATOM 866 N N . PHE A 1 100 ? -10.463 4.829 6.622 1.00 96.94 100 PHE A N 1
ATOM 867 C CA . PHE A 1 100 ? -10.478 3.556 7.333 1.00 96.94 100 PHE A CA 1
ATOM 868 C C . PHE A 1 100 ? -10.988 3.702 8.774 1.00 96.94 100 PHE A C 1
ATOM 870 O O . PHE A 1 100 ? -11.818 2.915 9.217 1.00 96.94 100 PHE A O 1
ATOM 877 N N . ILE A 1 101 ? -10.566 4.747 9.498 1.00 95.81 101 ILE A N 1
ATOM 878 C CA . ILE A 1 101 ? -11.052 5.028 10.861 1.00 95.81 101 ILE A CA 1
ATOM 879 C C . ILE A 1 101 ? -12.564 5.301 10.866 1.00 95.81 101 ILE A C 1
ATOM 881 O O . ILE A 1 101 ? -13.271 4.811 11.748 1.00 95.81 101 ILE A O 1
ATOM 885 N N . LYS A 1 102 ? -13.077 6.052 9.882 1.00 96.25 102 LYS A N 1
ATOM 886 C CA . LYS A 1 102 ? -14.523 6.294 9.737 1.00 96.25 102 LYS A CA 1
ATOM 887 C C . LYS A 1 102 ? -15.290 4.992 9.501 1.00 96.25 102 LYS A C 1
ATOM 889 O O . LYS A 1 102 ? -16.343 4.805 10.103 1.00 96.25 102 LYS A O 1
ATOM 894 N N . GLU A 1 103 ? -14.769 4.098 8.666 1.00 95.69 103 GLU A N 1
ATOM 895 C CA . GLU A 1 103 ? -15.385 2.792 8.407 1.00 95.69 103 GLU A CA 1
ATOM 896 C C . GLU A 1 103 ? -15.374 1.885 9.647 1.00 95.69 103 GLU A C 1
ATOM 898 O O . GLU A 1 103 ? -16.382 1.245 9.940 1.00 95.69 103 GLU A O 1
ATOM 903 N N . VAL A 1 104 ? -14.278 1.868 10.416 1.00 93.88 104 VAL A N 1
ATOM 904 C CA . VAL A 1 104 ? -14.204 1.133 11.693 1.00 93.88 104 VAL A CA 1
ATOM 905 C C . VAL A 1 104 ? -15.290 1.622 12.650 1.00 93.88 104 VAL A C 1
ATOM 907 O O . VAL A 1 104 ? -16.079 0.818 13.138 1.00 93.88 104 VAL A O 1
ATOM 910 N N . ALA A 1 105 ? -15.406 2.938 12.848 1.00 92.62 105 ALA A N 1
ATOM 911 C CA . ALA A 1 105 ? -16.416 3.513 13.736 1.00 92.62 105 ALA A CA 1
ATOM 912 C C . ALA A 1 105 ? -17.861 3.187 13.306 1.00 92.62 105 ALA A C 1
ATOM 914 O O . ALA A 1 105 ? -18.744 3.048 14.150 1.00 92.62 105 ALA A O 1
ATOM 915 N N . GLN A 1 106 ? -18.117 3.055 12.000 1.00 91.19 106 GLN A N 1
ATOM 916 C CA . GLN A 1 106 ? -19.427 2.661 11.468 1.00 91.19 106 GLN A CA 1
ATOM 917 C C . GLN A 1 106 ? -19.727 1.169 11.657 1.00 91.19 106 GLN A C 1
ATOM 919 O O . GLN A 1 106 ? -20.894 0.801 11.796 1.00 91.19 106 GLN A O 1
ATOM 924 N N . ASN A 1 107 ? -18.699 0.320 11.652 1.00 82.75 107 ASN A N 1
ATOM 925 C CA . ASN A 1 107 ? -18.841 -1.118 11.861 1.00 82.75 107 ASN A CA 1
ATOM 926 C C . ASN A 1 107 ? -18.940 -1.495 13.345 1.00 82.75 107 ASN A C 1
ATOM 928 O O . ASN A 1 107 ? -19.700 -2.399 13.664 1.00 82.75 107 ASN A O 1
ATOM 932 N N . ASP A 1 108 ? -18.255 -0.779 14.242 1.00 76.44 108 ASP A N 1
ATOM 933 C CA . ASP A 1 108 ? -18.326 -1.006 15.697 1.00 76.44 108 ASP A CA 1
ATOM 934 C C . ASP A 1 108 ? -19.668 -0.556 16.314 1.00 76.44 108 ASP A C 1
ATOM 936 O O . ASP A 1 108 ? -20.018 -0.953 17.424 1.00 76.44 108 ASP A O 1
ATOM 940 N N . GLY A 1 109 ? -20.422 0.295 15.610 1.00 58.91 109 GLY A N 1
ATOM 941 C CA . GLY A 1 109 ? -21.757 0.755 16.009 1.00 58.91 109 GLY A CA 1
ATOM 942 C C . GLY A 1 109 ? -22.917 -0.145 15.556 1.00 58.91 109 GLY A C 1
ATOM 943 O O . GLY A 1 109 ? -24.071 0.255 15.726 1.00 58.91 109 GLY A O 1
ATOM 944 N N . ARG A 1 110 ? -22.631 -1.301 14.942 1.00 50.50 110 ARG A N 1
ATOM 945 C CA . ARG A 1 110 ? -23.605 -2.332 14.542 1.00 50.50 110 ARG A CA 1
ATOM 946 C C . ARG A 1 110 ? -23.539 -3.532 15.477 1.00 50.50 110 ARG A C 1
ATOM 948 O O . ARG A 1 110 ? -24.618 -4.119 15.704 1.00 50.50 110 ARG A O 1
#